Protein AF-A0A820NK50-F1 (afdb_monomer_lite)

pLDDT: mean 93.69, std 9.58, range [45.19, 98.81]

Secondary structure (DSSP, 8-state):
------EEE-EEEEEE--TT---EEEEEEEEEETT-S-TT--EEEEEES--TT-EEEE-TT-SEEEE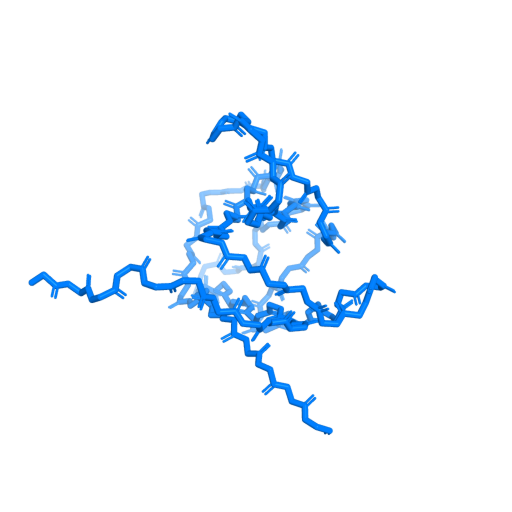EEEEEEEEESS---EEEEEEE---

Organism: NCBI:txid392032

Radius of gyration: 13.75 Å; chains: 1; bounding box: 39×32×36 Å

Structure (mmCIF, N/CA/C/O backbone):
data_AF-A0A820NK50-F1
#
_entry.id   AF-A0A820NK50-F1
#
loop_
_atom_site.group_PDB
_atom_site.id
_atom_site.type_symbol
_atom_site.label_atom_id
_atom_site.label_alt_id
_atom_site.label_comp_id
_atom_site.label_asym_id
_atom_site.label_entity_id
_atom_site.label_seq_id
_atom_site.pdbx_PDB_ins_code
_atom_site.Cartn_x
_atom_site.Cartn_y
_atom_site.Cartn_z
_atom_site.occupancy
_atom_site.B_iso_or_equiv
_atom_site.auth_seq_id
_atom_site.auth_comp_id
_atom_site.auth_asym_id
_atom_site.auth_atom_id
_atom_site.pdbx_PDB_model_num
ATOM 1 N N . LEU A 1 1 ? 2.793 -23.621 -5.835 1.00 45.19 1 LEU A N 1
ATOM 2 C CA . LEU A 1 1 ? 3.888 -22.631 -5.881 1.00 45.19 1 LEU A CA 1
ATOM 3 C C . LEU A 1 1 ? 3.423 -21.549 -6.832 1.00 45.19 1 LEU A C 1
ATOM 5 O O . LEU A 1 1 ? 3.229 -21.855 -7.999 1.00 45.19 1 LEU A O 1
ATOM 9 N N . PHE A 1 2 ? 3.080 -20.370 -6.318 1.00 52.84 2 PHE A N 1
ATOM 10 C CA . PHE A 1 2 ? 2.767 -19.234 -7.183 1.00 52.84 2 PHE A CA 1
ATOM 11 C C . PHE A 1 2 ? 4.074 -18.788 -7.834 1.00 52.84 2 PHE A C 1
ATOM 13 O O . PHE A 1 2 ? 5.094 -18.733 -7.148 1.00 52.84 2 PHE A O 1
ATOM 20 N N . ASP A 1 3 ? 4.047 -18.556 -9.142 1.00 61.62 3 ASP A N 1
ATOM 21 C CA . ASP A 1 3 ? 5.190 -18.011 -9.863 1.00 61.62 3 ASP A CA 1
ATOM 22 C C . ASP A 1 3 ? 5.495 -16.622 -9.286 1.00 61.62 3 ASP A C 1
ATOM 24 O O . ASP A 1 3 ? 4.664 -15.716 -9.349 1.00 61.62 3 ASP A O 1
ATOM 28 N N . SER A 1 4 ? 6.642 -16.484 -8.621 1.00 73.62 4 SER A N 1
ATOM 29 C CA . SER A 1 4 ? 7.092 -15.238 -7.997 1.00 73.62 4 SER A CA 1
ATOM 30 C C . SER A 1 4 ? 7.894 -14.407 -8.998 1.00 73.62 4 SER A C 1
ATOM 32 O O . SER A 1 4 ? 8.982 -13.921 -8.683 1.00 73.62 4 SER A O 1
ATOM 34 N N . SER A 1 5 ? 7.402 -14.318 -10.233 1.00 88.38 5 SER A N 1
ATOM 35 C CA . SER A 1 5 ? 8.024 -13.512 -11.272 1.00 88.38 5 SER A CA 1
ATOM 36 C C . SER A 1 5 ? 7.775 -12.027 -10.994 1.00 88.38 5 SER A C 1
ATOM 38 O O . SER A 1 5 ? 6.655 -11.668 -10.612 1.00 88.38 5 SER A O 1
ATOM 40 N N . PRO A 1 6 ? 8.762 -11.151 -11.228 1.00 93.06 6 PRO A N 1
ATOM 41 C CA . PRO A 1 6 ? 8.549 -9.720 -11.104 1.00 93.06 6 PRO A CA 1
ATOM 42 C C . PRO A 1 6 ? 7.407 -9.207 -11.987 1.00 93.06 6 PRO A C 1
ATOM 44 O O . PRO A 1 6 ? 7.201 -9.701 -13.096 1.00 93.06 6 PRO A O 1
ATOM 47 N N . VAL A 1 7 ? 6.700 -8.176 -11.522 1.00 95.00 7 VAL A N 1
ATOM 48 C CA . VAL A 1 7 ? 5.548 -7.593 -12.226 1.00 95.00 7 VAL A CA 1
ATOM 49 C C . VAL A 1 7 ? 5.590 -6.067 -12.205 1.00 95.00 7 VAL A C 1
ATOM 51 O O . VAL A 1 7 ? 6.020 -5.459 -11.224 1.00 95.00 7 VAL A O 1
ATOM 54 N N . THR A 1 8 ? 5.166 -5.443 -13.305 1.00 96.62 8 THR A N 1
ATOM 55 C CA . THR A 1 8 ? 5.043 -3.985 -13.417 1.00 96.62 8 THR A CA 1
ATOM 56 C C . THR A 1 8 ? 3.710 -3.527 -12.833 1.00 96.62 8 THR A C 1
ATOM 58 O O . THR A 1 8 ? 2.670 -4.046 -13.225 1.00 96.62 8 THR A O 1
ATOM 61 N N . ILE A 1 9 ? 3.736 -2.559 -11.915 1.00 97.38 9 ILE A N 1
ATOM 62 C CA . ILE A 1 9 ? 2.576 -2.057 -11.158 1.00 97.38 9 ILE A CA 1
ATOM 63 C C . ILE A 1 9 ? 2.666 -0.534 -11.026 1.00 97.38 9 ILE A C 1
ATOM 65 O O . ILE A 1 9 ? 3.766 -0.005 -10.888 1.00 97.38 9 ILE A O 1
ATOM 69 N N . ASP A 1 10 ? 1.531 0.172 -11.021 1.00 97.88 10 ASP A N 1
ATOM 70 C CA . ASP A 1 10 ? 1.483 1.636 -10.869 1.00 97.88 10 ASP A CA 1
ATOM 71 C C . ASP A 1 10 ? 0.591 2.132 -9.719 1.00 97.88 10 ASP A C 1
ATOM 73 O O . ASP A 1 10 ? 0.602 3.323 -9.392 1.00 97.88 10 ASP A O 1
ATOM 77 N N . ARG A 1 11 ? -0.203 1.245 -9.106 1.00 98.50 11 ARG A N 1
ATOM 78 C CA . ARG A 1 11 ? -1.122 1.625 -8.033 1.00 98.50 11 ARG A CA 1
ATOM 79 C C . ARG A 1 11 ? -1.389 0.521 -7.029 1.00 98.50 11 ARG A C 1
ATOM 81 O O . ARG A 1 11 ? -1.437 -0.666 -7.357 1.00 98.50 11 ARG A O 1
ATOM 88 N N . SER A 1 12 ? -1.704 0.945 -5.811 1.00 98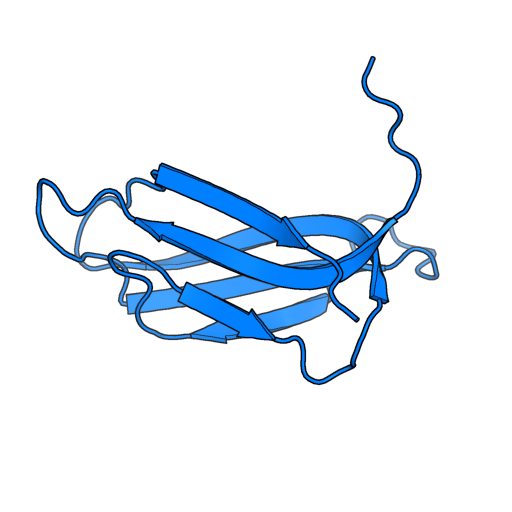.56 12 SER A N 1
ATOM 89 C CA . SER A 1 12 ? -2.260 0.094 -4.758 1.00 98.56 12 SER A CA 1
ATOM 90 C C . SER A 1 12 ? -3.712 0.454 -4.459 1.00 98.56 12 SER A C 1
ATOM 92 O O . SER A 1 12 ? -4.083 1.627 -4.423 1.00 98.56 12 SER A O 1
ATOM 94 N N . VAL A 1 13 ? -4.530 -0.565 -4.202 1.00 98.62 13 VAL A N 1
ATOM 95 C CA . VAL A 1 13 ? -5.924 -0.441 -3.770 1.00 98.62 13 VAL A CA 1
ATOM 96 C C . VAL A 1 13 ? -6.083 -1.127 -2.420 1.00 98.62 13 VAL A C 1
ATOM 98 O O . VAL A 1 13 ? -5.860 -2.334 -2.296 1.00 98.62 13 VAL A O 1
ATOM 101 N N . ILE A 1 14 ? -6.494 -0.355 -1.418 1.00 98.75 14 ILE A N 1
ATOM 102 C CA . ILE A 1 14 ? -6.591 -0.775 -0.018 1.00 98.75 14 ILE A CA 1
ATOM 103 C C . ILE A 1 14 ? -8.025 -0.552 0.465 1.00 98.75 14 ILE A C 1
ATOM 105 O O . ILE A 1 14 ? -8.633 0.467 0.141 1.00 98.75 14 ILE A O 1
ATOM 109 N N . GLN A 1 15 ? -8.584 -1.493 1.221 1.00 98.69 15 GLN A N 1
ATOM 110 C CA . GLN A 1 15 ? -9.915 -1.376 1.824 1.00 98.69 15 GLN A CA 1
ATOM 111 C C . GLN A 1 15 ? -9.859 -1.842 3.279 1.00 98.69 15 GLN A C 1
ATOM 113 O O . GLN A 1 15 ? -9.406 -2.957 3.552 1.00 98.69 15 GLN A O 1
ATOM 118 N N . GLU A 1 16 ? -10.336 -1.005 4.198 1.00 98.44 16 GLU A N 1
ATOM 119 C CA . GLU A 1 16 ? -10.629 -1.414 5.573 1.00 98.44 16 GLU A CA 1
ATOM 120 C C . GLU A 1 16 ? -11.954 -2.190 5.600 1.00 98.44 16 GLU A C 1
ATOM 122 O O . GLU A 1 16 ? -12.883 -1.897 4.843 1.00 98.44 16 GLU A O 1
ATOM 127 N N . ASP A 1 17 ? -12.068 -3.162 6.501 1.00 97.94 17 ASP A N 1
ATOM 128 C CA . ASP A 1 17 ? -13.380 -3.559 6.999 1.00 97.94 17 ASP A CA 1
ATOM 129 C C . ASP A 1 17 ? -13.845 -2.496 8.000 1.00 97.94 17 ASP A C 1
ATOM 131 O O . ASP A 1 17 ? -13.289 -2.357 9.089 1.00 97.94 17 ASP A O 1
ATOM 135 N N . GLN A 1 18 ? -14.854 -1.721 7.604 1.00 95.06 18 GLN A N 1
ATOM 136 C CA . GLN A 1 18 ? -15.385 -0.620 8.404 1.00 95.06 18 GLN A CA 1
ATOM 137 C C . GLN A 1 18 ? -16.595 -1.011 9.261 1.00 95.06 18 GLN A C 1
ATOM 139 O O . GLN A 1 18 ? -17.288 -0.120 9.752 1.00 95.06 18 GLN A O 1
ATOM 144 N N . THR A 1 19 ? -16.872 -2.306 9.457 1.00 96.31 19 THR A N 1
ATOM 145 C CA . THR A 1 19 ? -18.007 -2.772 10.279 1.00 96.31 19 THR A CA 1
ATOM 146 C C . THR A 1 19 ? -18.002 -2.144 11.680 1.00 96.31 19 THR A C 1
ATOM 148 O O . THR A 1 19 ? -19.058 -1.781 12.190 1.00 96.31 19 THR A O 1
ATOM 151 N N . ASN A 1 20 ? -16.812 -1.919 12.254 1.00 93.50 20 ASN A N 1
ATOM 152 C CA . ASN A 1 20 ? -16.616 -1.268 13.558 1.00 93.50 20 ASN A CA 1
ATOM 153 C C . ASN A 1 20 ? -16.062 0.167 13.446 1.00 93.50 20 ASN A C 1
ATOM 155 O O . ASN A 1 20 ? -15.460 0.692 14.380 1.00 93.50 20 ASN A O 1
ATOM 159 N N . GLY A 1 21 ? -16.259 0.817 12.298 1.00 95.19 21 GLY A N 1
ATOM 160 C CA . GLY A 1 21 ? -15.782 2.169 12.024 1.00 95.19 21 GLY A CA 1
ATOM 161 C C . GLY A 1 21 ? -14.441 2.230 11.289 1.00 95.19 21 GLY A C 1
ATOM 162 O O . GLY A 1 21 ? -13.827 1.226 10.945 1.00 95.19 21 GLY A O 1
ATOM 163 N N . GLN A 1 22 ? -14.001 3.456 10.999 1.00 97.06 22 GLN A N 1
ATOM 164 C CA . GLN A 1 22 ? -12.742 3.734 10.307 1.00 97.06 22 GLN A CA 1
ATOM 165 C C . GLN A 1 22 ? -11.623 4.007 11.312 1.00 97.06 22 GLN A C 1
ATOM 167 O O . GLN A 1 22 ? -11.644 5.036 12.001 1.00 97.06 22 GLN A O 1
ATOM 172 N N . VAL A 1 23 ? -10.603 3.150 11.366 1.00 97.94 23 VAL A N 1
ATOM 173 C CA . VAL A 1 23 ? -9.652 3.151 12.492 1.00 97.94 23 VAL A CA 1
ATOM 174 C C . VAL A 1 23 ? -8.222 3.517 12.094 1.00 97.94 23 VAL A C 1
ATOM 176 O O . VAL A 1 23 ? -7.482 4.019 12.941 1.00 97.94 23 VAL A O 1
ATOM 179 N N . ILE A 1 24 ? -7.834 3.385 10.821 1.00 98.50 24 ILE A N 1
ATOM 180 C CA . ILE A 1 24 ? -6.489 3.763 10.351 1.00 98.50 24 ILE A CA 1
ATOM 181 C C . ILE A 1 24 ? -6.308 5.291 10.317 1.00 98.50 24 ILE A C 1
ATOM 183 O O . ILE A 1 24 ? -7.215 6.040 9.943 1.00 98.50 24 ILE A O 1
ATOM 187 N N . ARG A 1 25 ? -5.135 5.761 10.765 1.00 98.44 25 ARG A N 1
ATOM 188 C CA . ARG A 1 25 ? -4.741 7.183 10.849 1.00 98.44 25 ARG A CA 1
ATOM 189 C C . ARG A 1 25 ? -3.409 7.508 10.176 1.00 98.44 25 ARG A C 1
ATOM 191 O O . ARG A 1 25 ? -3.152 8.686 9.932 1.00 98.44 25 ARG A O 1
ATOM 198 N N . ALA A 1 26 ? -2.577 6.508 9.902 1.00 98.62 26 ALA A N 1
ATOM 199 C CA . ALA A 1 26 ? -1.431 6.629 9.015 1.00 98.62 26 ALA A CA 1
ATOM 200 C C . ALA A 1 26 ? -1.032 5.256 8.461 1.00 98.62 26 ALA A C 1
ATOM 202 O O . ALA A 1 26 ? -1.146 4.242 9.157 1.00 98.62 26 ALA A O 1
ATOM 203 N N . TYR A 1 27 ? -0.559 5.233 7.219 1.00 98.81 27 TYR A N 1
ATOM 204 C CA . TYR A 1 27 ? -0.023 4.039 6.575 1.00 98.81 27 TYR A CA 1
ATOM 205 C C . TYR A 1 27 ? 1.057 4.395 5.550 1.00 98.81 27 TYR A C 1
ATOM 207 O O . TYR A 1 27 ? 1.109 5.525 5.055 1.00 98.81 27 TYR A O 1
ATOM 215 N N . THR A 1 28 ? 1.880 3.407 5.206 1.00 98.75 28 THR A N 1
ATOM 216 C CA . THR A 1 28 ? 2.786 3.442 4.053 1.00 98.75 28 THR A CA 1
ATOM 217 C C . THR A 1 28 ? 2.573 2.219 3.169 1.00 98.75 28 THR A C 1
ATOM 219 O O . THR A 1 28 ? 2.173 1.151 3.641 1.00 98.75 28 THR A O 1
ATOM 222 N N . VAL A 1 29 ? 2.838 2.385 1.877 1.00 98.56 29 VAL A N 1
ATOM 223 C CA . VAL A 1 29 ? 2.995 1.298 0.913 1.00 98.56 29 VAL A CA 1
ATOM 224 C C . VAL A 1 29 ? 4.434 1.329 0.436 1.00 98.56 29 VAL A C 1
ATOM 226 O O . VAL A 1 29 ? 4.884 2.334 -0.120 1.00 98.56 29 VAL A O 1
ATOM 229 N N . ASP A 1 30 ? 5.132 0.221 0.649 1.00 98.06 30 ASP A N 1
ATOM 230 C CA . ASP A 1 30 ? 6.514 0.037 0.237 1.00 98.06 30 ASP A CA 1
ATOM 231 C C . ASP A 1 30 ? 6.616 -1.069 -0.814 1.00 98.06 30 ASP A C 1
ATOM 233 O O . ASP A 1 30 ? 5.831 -2.020 -0.808 1.00 98.06 30 ASP A O 1
ATOM 237 N N . VAL A 1 31 ? 7.622 -0.987 -1.679 1.00 96.56 31 VAL A N 1
ATOM 238 C CA . VAL A 1 31 ? 7.919 -2.012 -2.686 1.00 96.56 31 VAL A CA 1
ATOM 239 C C . VAL A 1 31 ? 9.373 -2.454 -2.631 1.00 96.56 31 VAL A C 1
ATOM 241 O O . VAL A 1 31 ? 10.259 -1.689 -2.242 1.00 96.56 31 VAL A O 1
ATOM 244 N N . GLN A 1 32 ? 9.616 -3.685 -3.071 1.00 94.88 32 GLN A N 1
ATOM 245 C CA . GLN A 1 32 ? 10.948 -4.163 -3.435 1.00 94.88 32 GLN A CA 1
ATOM 246 C C . GLN A 1 32 ? 11.092 -4.111 -4.951 1.00 94.88 32 GLN A C 1
ATOM 248 O O . GLN A 1 32 ? 10.413 -4.849 -5.667 1.00 94.88 32 GLN A O 1
ATOM 253 N N . ILE A 1 33 ? 11.967 -3.235 -5.437 1.00 92.25 33 ILE A N 1
ATOM 254 C CA . ILE A 1 33 ? 12.238 -3.062 -6.869 1.00 92.25 33 ILE A CA 1
ATOM 255 C C . ILE A 1 33 ? 13.208 -4.159 -7.328 1.00 92.25 33 ILE A C 1
ATOM 257 O O . ILE A 1 33 ? 14.128 -4.510 -6.600 1.00 92.25 33 ILE A O 1
ATOM 261 N N . VAL A 1 34 ? 13.048 -4.691 -8.541 1.00 88.69 34 VAL A N 1
ATOM 262 C CA . VAL A 1 34 ? 13.914 -5.780 -9.054 1.00 88.69 34 VAL A CA 1
ATOM 263 C C . VAL A 1 34 ? 15.399 -5.418 -9.077 1.00 88.69 34 VAL A C 1
ATOM 265 O O . VAL A 1 34 ? 16.251 -6.267 -8.842 1.00 88.69 34 VAL A O 1
ATOM 268 N N . ASN A 1 35 ? 15.713 -4.154 -9.351 1.00 77.31 35 ASN A N 1
ATOM 269 C CA . ASN A 1 35 ? 17.080 -3.701 -9.601 1.00 77.31 35 ASN A CA 1
ATOM 270 C C . ASN A 1 35 ? 17.897 -3.438 -8.326 1.00 77.31 35 ASN A C 1
ATOM 272 O O . ASN A 1 35 ? 18.996 -2.893 -8.424 1.00 77.31 35 ASN A O 1
ATOM 276 N N . THR A 1 36 ? 17.386 -3.777 -7.138 1.00 76.62 36 THR A N 1
ATOM 277 C CA . THR A 1 36 ? 18.199 -3.725 -5.918 1.00 76.62 36 THR A CA 1
ATOM 278 C C . THR A 1 36 ? 18.935 -5.043 -5.694 1.00 76.62 36 THR A C 1
ATOM 280 O O . THR A 1 36 ? 18.377 -6.130 -5.818 1.00 76.62 36 THR A O 1
ATOM 283 N N . THR A 1 37 ? 20.218 -4.939 -5.352 1.00 76.44 37 THR A N 1
ATOM 284 C CA . THR A 1 37 ? 21.047 -6.071 -4.923 1.00 76.44 37 THR A CA 1
ATOM 285 C C . THR A 1 37 ? 20.730 -6.526 -3.499 1.00 76.44 37 THR A C 1
ATOM 287 O O . THR A 1 37 ? 21.175 -7.595 -3.091 1.00 76.44 37 THR A O 1
ATOM 290 N N . ASP A 1 38 ? 19.992 -5.719 -2.733 1.00 84.31 38 ASP A N 1
ATOM 291 C CA . ASP A 1 38 ? 19.587 -6.013 -1.364 1.00 84.31 38 ASP A CA 1
ATOM 292 C C . ASP A 1 38 ? 18.084 -6.306 -1.312 1.00 84.31 38 ASP A C 1
ATOM 294 O O . ASP A 1 38 ? 17.242 -5.409 -1.367 1.00 84.31 38 ASP A O 1
ATOM 298 N N . THR A 1 39 ? 17.737 -7.579 -1.132 1.00 76.50 39 THR A N 1
ATOM 299 C CA . THR A 1 39 ? 16.346 -8.023 -0.975 1.00 76.50 39 THR A CA 1
ATOM 300 C C . THR A 1 39 ? 15.708 -7.562 0.338 1.00 76.50 39 THR A C 1
ATOM 302 O O . THR A 1 39 ? 14.559 -7.902 0.590 1.00 76.50 39 THR A O 1
ATOM 305 N N . ASN A 1 40 ? 16.410 -6.830 1.206 1.00 85.81 40 ASN A N 1
ATOM 306 C CA . ASN A 1 40 ? 15.836 -6.174 2.383 1.00 85.81 40 ASN A CA 1
ATOM 307 C C . ASN A 1 40 ? 15.567 -4.685 2.155 1.00 85.81 40 ASN A C 1
ATOM 309 O O . ASN A 1 40 ? 15.007 -4.027 3.035 1.00 85.81 40 ASN A O 1
ATOM 313 N N . GLN A 1 41 ? 15.919 -4.149 0.986 1.00 93.44 41 GLN A N 1
ATOM 314 C CA . GLN A 1 41 ? 15.673 -2.757 0.661 1.00 93.44 41 GLN A CA 1
ATOM 315 C C . GLN A 1 41 ? 14.219 -2.552 0.222 1.00 93.44 41 GLN A C 1
ATOM 317 O O . GLN A 1 41 ? 13.742 -3.146 -0.744 1.00 93.44 41 GLN A O 1
ATOM 322 N N . TRP A 1 42 ? 13.519 -1.676 0.941 1.00 95.75 42 TRP A N 1
ATOM 323 C CA . TRP A 1 42 ? 12.136 -1.293 0.675 1.00 95.75 42 TRP A CA 1
ATOM 324 C C . TRP A 1 42 ? 12.066 0.195 0.337 1.00 95.75 42 TRP A C 1
ATOM 326 O O . TRP A 1 42 ? 12.683 1.012 1.020 1.00 95.75 42 TRP A O 1
ATOM 336 N N . PHE A 1 43 ? 11.293 0.544 -0.688 1.00 95.81 43 PHE A N 1
ATOM 337 C CA . PHE A 1 43 ? 11.079 1.925 -1.118 1.00 95.81 43 PHE A CA 1
ATOM 338 C C . PHE A 1 43 ? 9.618 2.310 -0.922 1.00 95.81 43 PHE A C 1
ATOM 340 O O . PHE A 1 43 ? 8.732 1.640 -1.450 1.00 95.81 43 PHE A O 1
ATOM 347 N N . THR A 1 44 ? 9.356 3.392 -0.192 1.00 97.81 44 THR A N 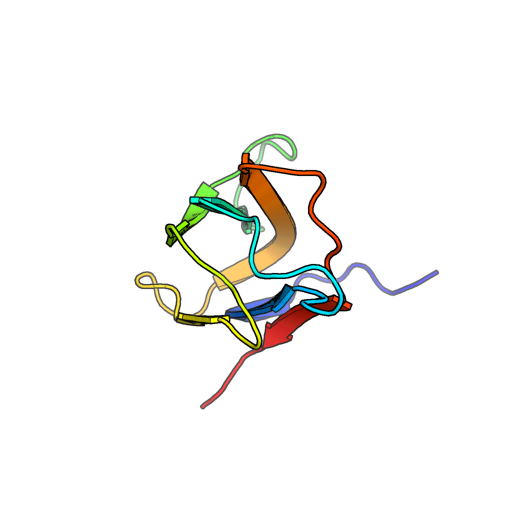1
ATOM 348 C CA . THR A 1 44 ? 7.994 3.905 -0.014 1.00 97.81 44 THR A CA 1
ATOM 349 C C . THR A 1 44 ? 7.504 4.556 -1.306 1.00 97.81 44 THR A C 1
ATOM 351 O O . THR A 1 44 ? 8.100 5.512 -1.796 1.00 97.81 44 THR A O 1
ATOM 354 N N . VAL A 1 45 ? 6.400 4.042 -1.846 1.00 97.88 45 VAL A N 1
ATOM 355 C CA . VAL A 1 45 ? 5.757 4.527 -3.084 1.00 97.88 45 VAL A CA 1
ATOM 356 C C . VAL A 1 45 ? 4.458 5.278 -2.816 1.00 97.88 45 VAL A C 1
ATOM 358 O O . VAL A 1 45 ? 4.029 6.083 -3.643 1.00 97.88 45 VAL A O 1
ATOM 361 N N . ALA A 1 46 ? 3.845 5.057 -1.652 1.00 98.25 46 ALA A N 1
ATOM 362 C CA . ALA A 1 46 ? 2.699 5.825 -1.192 1.00 98.25 46 ALA A CA 1
ATOM 363 C C . ALA A 1 46 ? 2.663 5.923 0.334 1.00 98.25 46 ALA A C 1
ATOM 365 O O . ALA A 1 46 ? 3.141 5.047 1.052 1.00 98.25 46 ALA A O 1
ATOM 366 N N . GLN A 1 47 ? 2.043 6.987 0.827 1.00 98.38 47 GLN A N 1
ATOM 367 C CA . GLN A 1 47 ? 1.712 7.158 2.235 1.00 98.38 47 GLN A CA 1
ATOM 368 C C . GLN A 1 47 ? 0.422 7.962 2.354 1.00 98.38 47 GLN A C 1
ATOM 370 O O . GLN A 1 47 ? 0.106 8.785 1.490 1.00 98.38 47 GLN A O 1
ATOM 375 N N . GLY A 1 48 ? -0.316 7.752 3.434 1.00 97.75 48 GLY A N 1
ATOM 376 C CA . GLY A 1 48 ? -1.571 8.453 3.657 1.00 97.75 48 GLY A CA 1
ATOM 377 C C . GLY A 1 48 ? -2.027 8.375 5.101 1.00 97.75 48 GLY A C 1
ATOM 378 O O . GLY A 1 48 ? -1.377 7.761 5.945 1.00 97.75 48 GLY A O 1
ATOM 379 N N . THR A 1 49 ? -3.150 9.027 5.388 1.00 97.69 49 THR A N 1
ATOM 380 C CA . THR A 1 49 ? -3.738 9.083 6.731 1.00 97.69 49 THR A CA 1
ATOM 381 C C . THR A 1 49 ? -4.899 8.107 6.879 1.00 97.69 49 THR A C 1
ATOM 383 O O . THR A 1 49 ? -4.904 7.285 7.787 1.00 97.69 49 THR A O 1
ATOM 386 N N . SER A 1 50 ? -5.876 8.153 5.981 1.00 95.50 50 SER A N 1
ATOM 387 C CA . SER A 1 50 ? -7.093 7.349 6.057 1.00 95.50 50 SER A CA 1
ATOM 388 C C . SER A 1 50 ? -7.227 6.402 4.860 1.00 95.50 50 SER A C 1
ATOM 390 O O . SER A 1 50 ? -6.827 6.747 3.746 1.00 95.50 50 SER A O 1
ATOM 392 N N . ILE A 1 51 ? -7.793 5.208 5.088 1.00 98.19 51 ILE A N 1
ATOM 393 C CA . ILE A 1 51 ? -8.127 4.253 4.016 1.00 98.19 51 ILE A CA 1
ATOM 394 C C . ILE A 1 51 ? -9.645 4.187 3.804 1.00 98.19 51 ILE A C 1
ATOM 396 O O . ILE A 1 51 ? -10.147 4.510 2.731 1.00 98.19 51 ILE A O 1
ATOM 400 N N . GLY A 1 52 ? -10.389 3.830 4.846 1.00 97.00 52 GLY A N 1
ATOM 401 C CA . GLY A 1 52 ? -11.839 3.689 4.837 1.00 97.00 52 GLY A CA 1
ATOM 402 C C . GLY A 1 52 ? -12.329 2.600 3.888 1.00 97.00 52 GLY A C 1
ATOM 403 O O . GLY A 1 52 ? -11.691 1.560 3.736 1.00 97.00 52 GLY A O 1
ATOM 404 N N . ASN A 1 53 ? -13.467 2.841 3.234 1.00 97.75 53 ASN A N 1
ATOM 405 C CA . ASN A 1 53 ? -14.086 1.853 2.349 1.00 97.75 53 ASN A CA 1
ATOM 406 C C . ASN A 1 53 ? -13.166 1.491 1.178 1.00 97.75 53 ASN A C 1
ATOM 408 O O . ASN A 1 53 ? -13.144 0.347 0.735 1.00 97.75 53 ASN A O 1
ATOM 412 N N . LYS A 1 54 ? -12.420 2.473 0.655 1.00 97.88 54 LYS A N 1
ATOM 413 C CA . LYS A 1 54 ? -11.440 2.266 -0.407 1.00 97.88 54 LYS A CA 1
ATOM 414 C C . LYS A 1 54 ? -10.471 3.435 -0.505 1.00 97.88 54 LYS A C 1
ATOM 416 O O . LYS A 1 54 ? -10.889 4.584 -0.623 1.00 97.88 54 LYS A O 1
ATOM 421 N N . LYS A 1 55 ? -9.189 3.104 -0.606 1.00 98.38 55 LYS A N 1
ATOM 422 C CA . LYS A 1 55 ? -8.106 4.005 -0.979 1.00 98.38 55 LYS A CA 1
ATOM 423 C C . LYS A 1 55 ? -7.420 3.483 -2.228 1.00 98.38 55 LYS A C 1
ATOM 425 O O . LYS A 1 55 ? -7.129 2.294 -2.318 1.00 98.38 55 LYS A O 1
ATOM 430 N N . ILE A 1 56 ? -7.195 4.373 -3.186 1.00 98.50 56 ILE A N 1
ATOM 431 C CA . ILE A 1 56 ? -6.407 4.105 -4.386 1.00 98.50 56 ILE A CA 1
ATOM 432 C C . ILE A 1 56 ? -5.230 5.070 -4.345 1.00 98.50 56 ILE A C 1
ATOM 434 O O . ILE A 1 56 ? -5.435 6.284 -4.295 1.00 98.50 56 ILE A O 1
ATOM 438 N N . ASP A 1 57 ? -4.021 4.526 -4.327 1.00 98.31 57 ASP A N 1
ATOM 439 C CA . ASP A 1 57 ? -2.785 5.299 -4.375 1.00 98.31 57 ASP A CA 1
ATOM 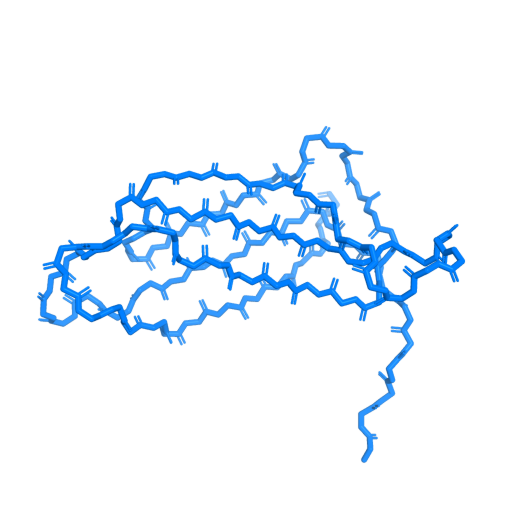440 C C . ASP A 1 57 ? -2.116 5.066 -5.723 1.00 98.31 57 ASP A C 1
ATOM 442 O O . ASP A 1 57 ? -1.620 3.970 -5.978 1.00 98.31 57 ASP A O 1
ATOM 446 N N . VAL A 1 58 ? -2.113 6.094 -6.574 1.00 98.06 58 VAL A N 1
ATOM 447 C CA . VAL A 1 58 ? -1.315 6.115 -7.806 1.00 98.06 58 VAL A CA 1
ATOM 448 C C . VAL A 1 58 ? 0.111 6.509 -7.437 1.00 98.06 58 VAL A C 1
ATOM 450 O O . VAL A 1 58 ? 0.334 7.554 -6.813 1.00 98.06 58 VAL A O 1
ATOM 453 N N . TRP A 1 59 ? 1.074 5.667 -7.797 1.00 96.75 59 TRP A N 1
ATOM 454 C CA . TRP A 1 59 ? 2.471 5.849 -7.432 1.00 96.75 59 TRP A CA 1
ATOM 455 C C . TRP A 1 59 ? 3.093 6.953 -8.283 1.00 96.75 59 TRP A C 1
ATOM 457 O O . TRP A 1 59 ? 3.139 6.879 -9.507 1.00 96.75 59 TRP A O 1
ATOM 467 N N . GLN A 1 60 ? 3.591 8.000 -7.624 1.00 93.81 60 GLN A N 1
ATOM 468 C CA . GLN A 1 60 ? 4.065 9.211 -8.306 1.00 93.81 60 GLN A CA 1
ATOM 469 C C . GLN A 1 60 ? 5.296 8.969 -9.194 1.00 93.81 60 GLN A C 1
ATOM 471 O O . GLN A 1 60 ? 5.543 9.731 -10.121 1.00 93.81 60 GLN A O 1
ATOM 476 N N . GLY A 1 61 ? 6.053 7.898 -8.936 1.00 91.00 61 GLY A N 1
ATOM 477 C CA . GLY A 1 61 ? 7.176 7.478 -9.778 1.00 91.00 61 GLY A CA 1
ATOM 478 C C . GLY A 1 61 ? 6.773 6.784 -11.085 1.00 91.00 61 GLY A C 1
ATOM 479 O O . GLY A 1 61 ? 7.662 6.373 -11.824 1.00 91.00 61 GLY A O 1
ATOM 480 N N . GLY A 1 62 ? 5.472 6.633 -11.362 1.00 94.50 62 GLY A N 1
ATOM 481 C CA . GLY A 1 62 ? 4.960 5.858 -12.492 1.00 94.50 62 GLY A CA 1
ATOM 482 C C . GLY A 1 62 ? 5.036 4.340 -12.268 1.00 94.50 62 GLY A C 1
ATOM 483 O O . GLY A 1 62 ? 5.304 3.898 -11.146 1.00 94.50 62 GLY A O 1
ATOM 484 N N . PRO A 1 63 ? 4.791 3.534 -13.321 1.00 96.50 63 PRO A N 1
ATOM 485 C CA . PRO A 1 63 ? 4.867 2.079 -13.241 1.00 96.50 63 PRO A CA 1
ATOM 486 C C . PRO A 1 63 ? 6.263 1.581 -12.834 1.00 96.50 63 PRO A C 1
ATOM 488 O O . PRO A 1 63 ? 7.270 1.992 -13.410 1.00 96.50 63 PRO A O 1
ATOM 491 N N . GLN A 1 64 ? 6.327 0.663 -11.869 1.00 95.81 64 GLN A N 1
ATOM 492 C CA . GLN A 1 64 ? 7.569 0.079 -11.357 1.00 95.81 64 GLN A CA 1
ATOM 493 C C . GLN A 1 64 ? 7.553 -1.444 -11.467 1.00 95.81 64 GLN A C 1
ATOM 495 O O . GLN A 1 64 ? 6.552 -2.080 -11.139 1.00 95.81 64 GLN A O 1
ATOM 500 N N . LEU A 1 65 ? 8.680 -2.028 -11.885 1.00 95.75 65 LEU A N 1
ATOM 501 C CA . LEU A 1 65 ? 8.896 -3.475 -11.882 1.00 95.75 65 LEU A CA 1
ATOM 502 C C . LEU A 1 65 ? 9.318 -3.931 -10.477 1.00 95.75 65 LEU A C 1
ATOM 504 O O . LEU A 1 65 ? 10.408 -3.583 -10.007 1.00 95.75 65 LEU A O 1
ATOM 508 N N . ILE A 1 66 ? 8.458 -4.703 -9.812 1.00 94.88 66 ILE A N 1
ATOM 509 C CA . ILE A 1 66 ? 8.608 -5.065 -8.398 1.00 94.88 66 ILE A CA 1
ATOM 510 C C . ILE A 1 66 ? 8.545 -6.577 -8.167 1.00 94.88 66 ILE A C 1
ATOM 512 O O . ILE A 1 66 ? 7.890 -7.308 -8.907 1.00 94.88 66 ILE A O 1
ATOM 516 N N . ASN A 1 67 ? 9.202 -7.023 -7.096 1.00 93.19 67 ASN A N 1
ATOM 517 C CA . ASN A 1 67 ? 9.148 -8.401 -6.594 1.00 93.19 67 ASN A CA 1
ATOM 518 C C . ASN A 1 67 ? 8.153 -8.568 -5.443 1.00 93.19 67 ASN A C 1
ATOM 520 O O . ASN A 1 67 ? 7.616 -9.651 -5.228 1.00 93.19 67 ASN A O 1
ATOM 524 N N . ALA A 1 68 ? 7.934 -7.503 -4.673 1.00 93.62 68 ALA A N 1
ATOM 525 C CA . ALA A 1 68 ? 7.078 -7.533 -3.500 1.00 93.62 68 ALA A CA 1
ATOM 526 C C . ALA A 1 68 ? 6.494 -6.152 -3.210 1.00 93.62 68 ALA A C 1
ATOM 528 O O . ALA A 1 68 ? 7.086 -5.121 -3.536 1.00 93.62 68 ALA A O 1
ATOM 529 N N . VAL A 1 69 ? 5.348 -6.157 -2.534 1.00 96.38 69 VAL A N 1
ATOM 530 C CA . VAL A 1 69 ? 4.679 -4.971 -2.007 1.00 96.38 69 VAL A CA 1
ATOM 531 C C . VAL A 1 69 ? 4.313 -5.215 -0.544 1.00 96.38 69 VAL A C 1
ATOM 533 O O . VAL A 1 69 ? 3.942 -6.326 -0.163 1.00 96.38 69 VAL A O 1
ATOM 536 N N . ARG A 1 70 ? 4.414 -4.178 0.285 1.00 97.75 70 ARG A N 1
ATOM 537 C CA . ARG A 1 70 ? 4.072 -4.215 1.706 1.00 97.75 70 ARG A CA 1
ATOM 538 C C . ARG A 1 70 ? 3.203 -3.021 2.065 1.00 97.75 70 ARG A C 1
ATOM 540 O O . ARG A 1 70 ? 3.545 -1.887 1.753 1.00 97.75 70 ARG A O 1
ATOM 547 N N . LEU A 1 71 ? 2.109 -3.288 2.767 1.00 98.62 71 LEU A N 1
ATOM 548 C CA . LEU A 1 71 ? 1.317 -2.279 3.462 1.00 98.62 71 LEU A CA 1
ATOM 549 C C . LEU A 1 71 ? 1.730 -2.267 4.935 1.00 98.62 71 LEU A C 1
ATOM 551 O O . LEU A 1 71 ? 1.666 -3.303 5.596 1.00 98.62 71 LEU A O 1
ATOM 555 N N . THR A 1 72 ? 2.098 -1.100 5.455 1.00 98.56 72 THR A N 1
ATOM 556 C CA . THR A 1 72 ? 2.405 -0.908 6.876 1.00 98.56 72 THR A CA 1
ATOM 557 C C . THR A 1 72 ? 1.408 0.075 7.468 1.00 98.56 72 THR A C 1
ATOM 559 O O . THR A 1 72 ? 1.359 1.231 7.054 1.00 98.56 72 THR A O 1
ATOM 562 N N . ILE A 1 73 ? 0.624 -0.354 8.459 1.00 98.50 73 ILE A N 1
ATOM 563 C CA . ILE A 1 73 ? -0.217 0.566 9.230 1.00 98.50 73 ILE A CA 1
ATOM 564 C C . ILE A 1 73 ? 0.629 1.161 10.350 1.00 98.50 73 ILE A C 1
ATOM 566 O O . ILE A 1 73 ? 1.007 0.464 11.287 1.00 98.50 73 ILE A O 1
ATOM 570 N N . THR A 1 74 ? 0.950 2.448 10.240 1.00 98.50 74 THR A N 1
ATOM 571 C CA . THR A 1 74 ? 1.863 3.138 11.165 1.00 98.50 74 THR A CA 1
ATOM 572 C C . THR A 1 74 ? 1.130 3.839 12.305 1.00 98.50 74 THR A C 1
ATOM 574 O O . THR A 1 74 ? 1.735 4.129 13.336 1.00 98.50 74 THR A O 1
ATOM 577 N N . LYS A 1 75 ? -0.176 4.103 12.156 1.00 98.62 75 LYS A N 1
ATOM 578 C CA . LYS A 1 75 ? -1.028 4.644 13.224 1.00 98.62 75 LYS A CA 1
ATOM 579 C C . LYS A 1 75 ? -2.485 4.224 13.043 1.00 98.62 75 LYS A C 1
ATOM 581 O O . LYS A 1 75 ? -3.034 4.360 11.949 1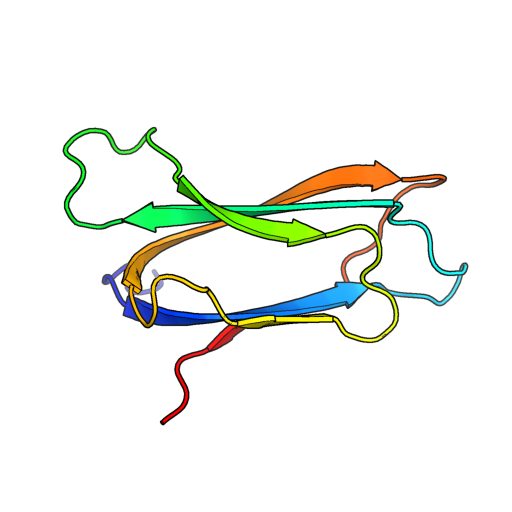.00 98.62 75 LYS A O 1
ATOM 586 N N . SER A 1 76 ? -3.142 3.827 14.128 1.00 98.19 76 SER A N 1
ATOM 587 C CA . SER A 1 76 ? -4.589 3.594 14.191 1.00 98.19 76 SER A CA 1
ATOM 588 C C . SER A 1 76 ? -5.142 3.944 15.577 1.00 98.19 76 SER A C 1
ATOM 590 O O . SER A 1 76 ? -4.380 4.092 16.531 1.00 98.19 76 SER A O 1
ATOM 592 N N . VAL A 1 77 ? -6.457 4.156 15.676 1.00 97.75 77 VAL A N 1
ATOM 593 C CA . VAL A 1 77 ? -7.157 4.380 16.962 1.00 97.75 77 VAL A CA 1
ATOM 594 C C . VAL A 1 77 ? -7.747 3.099 17.558 1.00 97.75 77 VAL A C 1
ATOM 596 O O . VAL A 1 77 ? -8.219 3.124 18.687 1.00 97.75 77 VAL A O 1
ATOM 599 N N . ASP A 1 78 ? -7.720 2.008 16.796 1.00 97.25 78 ASP A N 1
ATOM 600 C CA . ASP A 1 78 ? -8.138 0.659 17.187 1.00 97.25 78 ASP A CA 1
ATOM 601 C C . ASP A 1 78 ? -7.435 -0.365 16.269 1.00 97.25 78 ASP A C 1
ATOM 603 O O . ASP A 1 78 ? -6.678 0.034 15.372 1.00 97.25 78 ASP A O 1
ATOM 607 N N . GLN A 1 79 ? -7.671 -1.662 16.465 1.00 96.88 79 GLN A N 1
ATOM 608 C CA . GLN A 1 79 ? -7.130 -2.745 15.649 1.00 96.88 79 GLN A CA 1
ATOM 609 C C . GLN A 1 79 ? -7.670 -2.677 14.207 1.00 96.88 79 GLN A C 1
ATOM 611 O O . GLN A 1 79 ? -8.858 -2.914 13.978 1.00 96.88 79 GLN A O 1
ATOM 616 N N . PRO A 1 80 ? -6.818 -2.408 13.200 1.00 97.25 80 PRO A N 1
ATOM 617 C CA . PRO A 1 80 ? -7.247 -2.397 11.809 1.00 97.25 80 PRO A CA 1
ATOM 618 C C . PRO A 1 80 ? -7.575 -3.805 11.317 1.00 97.25 80 PRO A C 1
ATOM 620 O O . PRO A 1 80 ? -6.828 -4.753 11.579 1.00 97.25 80 PRO A O 1
ATOM 623 N N . VAL A 1 81 ? -8.637 -3.911 10.521 1.00 98.00 81 VAL A N 1
ATOM 624 C CA . VAL A 1 81 ? -8.960 -5.100 9.729 1.00 98.00 81 VAL A CA 1
ATOM 625 C C . VAL A 1 81 ? -8.897 -4.703 8.260 1.00 98.00 81 VAL A C 1
ATOM 627 O O . VAL A 1 81 ? -9.647 -3.842 7.803 1.00 98.00 81 VAL A O 1
ATOM 630 N N . ILE A 1 82 ? -7.972 -5.303 7.512 1.00 98.19 82 ILE A N 1
ATOM 631 C CA . ILE A 1 82 ? -7.830 -5.053 6.076 1.00 98.19 82 ILE A CA 1
ATOM 632 C C . ILE A 1 82 ? -8.695 -6.059 5.329 1.00 98.19 82 ILE A C 1
ATOM 634 O O . ILE A 1 82 ? -8.405 -7.252 5.313 1.00 98.19 82 ILE A O 1
ATOM 638 N N . LYS A 1 83 ? -9.751 -5.562 4.686 1.00 97.62 83 LYS A N 1
ATOM 639 C CA . LYS A 1 83 ? -10.648 -6.368 3.855 1.00 97.62 83 LYS A CA 1
ATOM 640 C C . LYS A 1 83 ? -9.986 -6.772 2.541 1.00 97.62 83 LYS A C 1
ATOM 642 O O . LYS A 1 83 ? -10.236 -7.856 2.025 1.00 97.62 83 LYS A O 1
ATOM 647 N N . SER A 1 84 ? -9.180 -5.878 1.968 1.00 98.38 84 SER A N 1
ATOM 648 C CA . SER A 1 84 ? -8.498 -6.113 0.696 1.00 98.38 84 SER A CA 1
ATOM 649 C C . SER A 1 84 ? -7.253 -5.245 0.575 1.00 98.38 84 SER A C 1
ATOM 651 O O . SER A 1 84 ? -7.308 -4.041 0.820 1.00 98.38 84 SER A O 1
ATOM 653 N N . PHE A 1 85 ? -6.167 -5.844 0.093 1.00 98.50 85 PHE A N 1
ATOM 654 C CA . PHE A 1 85 ? -4.975 -5.147 -0.373 1.00 98.50 85 PHE A CA 1
ATOM 655 C C . PHE A 1 85 ? -4.552 -5.746 -1.713 1.00 98.50 85 PHE A C 1
ATOM 657 O O . PHE A 1 85 ? -4.212 -6.922 -1.792 1.00 98.50 85 PHE A O 1
ATOM 664 N N . THR A 1 86 ? -4.649 -4.952 -2.777 1.00 98.31 86 THR A N 1
ATOM 665 C CA . THR A 1 86 ? -4.352 -5.388 -4.149 1.00 98.31 86 THR A CA 1
ATOM 666 C C . THR A 1 86 ? -3.528 -4.336 -4.868 1.00 98.31 86 THR A C 1
ATOM 668 O O . THR A 1 86 ? -3.546 -3.164 -4.492 1.00 98.31 86 THR A O 1
ATOM 671 N N . VAL A 1 87 ? -2.835 -4.752 -5.918 1.00 98.00 87 VAL A N 1
ATOM 672 C CA . VAL A 1 87 ? -2.044 -3.879 -6.780 1.00 98.00 87 VAL A CA 1
ATOM 673 C C . VAL A 1 87 ? -2.434 -4.093 -8.233 1.00 98.00 87 VAL A C 1
ATOM 675 O O . VAL A 1 87 ? -2.854 -5.191 -8.596 1.00 98.00 87 VAL A O 1
ATOM 678 N N . HIS A 1 88 ? -2.333 -3.039 -9.039 1.00 97.88 88 HIS A N 1
ATOM 679 C CA . HIS A 1 88 ? -2.746 -3.058 -10.441 1.00 97.88 88 HIS A CA 1
ATOM 680 C C . HIS A 1 88 ? -1.753 -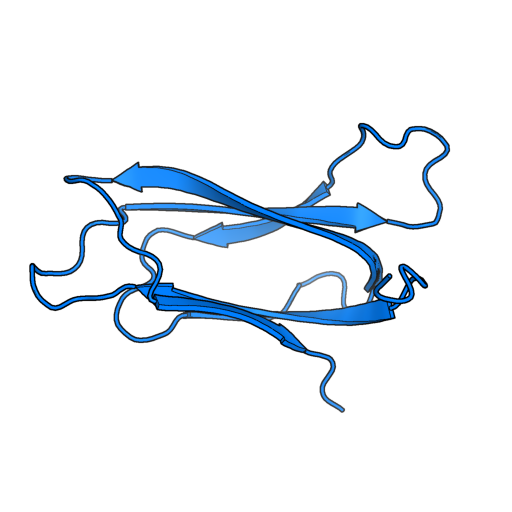2.278 -11.299 1.00 97.88 88 HIS A C 1
ATOM 682 O O . HIS A 1 88 ? -1.050 -1.397 -10.806 1.00 97.88 88 HIS A O 1
ATOM 688 N N . LEU A 1 89 ? -1.738 -2.609 -12.583 1.00 97.62 89 LEU A N 1
ATOM 689 C CA . LEU A 1 89 ? -1.234 -1.757 -13.649 1.00 97.62 89 LEU A CA 1
ATOM 690 C C . LEU A 1 89 ? -2.457 -1.310 -14.452 1.00 97.62 89 LEU A C 1
ATOM 692 O O . LEU A 1 89 ? -3.276 -2.161 -14.808 1.00 97.62 89 LEU A O 1
ATOM 696 N N . CYS A 1 90 ? -2.630 -0.014 -14.698 1.00 92.81 90 CYS A N 1
ATOM 697 C CA . CYS A 1 90 ? -3.633 0.441 -15.662 1.00 92.81 90 CYS A CA 1
ATOM 698 C C . CYS A 1 90 ? -3.007 1.368 -16.698 1.00 92.81 90 CYS A C 1
ATOM 700 O O . CYS A 1 90 ? -2.121 2.154 -16.365 1.00 92.81 90 CYS A O 1
ATOM 702 N N . ASP A 1 91 ? -3.521 1.256 -17.919 1.00 73.00 91 ASP A N 1
ATOM 703 C CA . ASP A 1 91 ? -3.132 2.047 -19.087 1.00 73.00 91 ASP A CA 1
ATOM 704 C C . ASP A 1 91 ? -3.800 3.433 -19.112 1.00 73.00 91 ASP A C 1
ATOM 706 O O . ASP A 1 91 ? -4.939 3.565 -18.591 1.00 73.00 91 ASP A O 1
#

Sequence (91 aa):
LFDSSPVTIDRSVIQEDQTNGQVIRAYTVDVQIVNTTDTNQWFTVAQGTSIGNKKIDVWQGGPQLINAVRLTITKSVDQPVIKSFTVHLCD

Foldseek 3Di:
DPPLAWDKFFKKKWAWPQPVHWWFQKKWKWFAAPPDPDPPDIDTQDMDGTAYGMDMDGGPVGITTTRDMDMGRPDTRDDIHIPDMDTHDDD